Protein AF-A0A2Z6P6D3-F1 (afdb_monomer)

Sequence (107 aa):
MSRSQIVSGNLGLATEGSKGAGLVVKEEDYKIVKTRFSAFFDTNLHSVLQGAGINNLVVTGVQTPNCIRQTVYDAVALDYQHVTVLVDATAAATPDIHRVSNVFDAY

InterPro domains:
  IPR000868 Isochorismatase-like domain [PF00857] (23-100)
  IPR036380 Isochorismatase-like superfamily [G3DSA:3.40.50.850] (6-105)
  IPR036380 Isochorismatase-like superfamily [SSF52499] (23-100)

Nearest PDB structures (foldseek):
  8bkd-assembly3_E  TM=9.038E-01  e=1.378E-05  Escherichia coli K-12
  8bll-assembly7_L  TM=9.049E-01  e=2.333E-05  Escherichia coli K-12
  8bln-assembly3_F  TM=9.011E-01  e=3.463E-05  Escherichia coli
  2fq1-assembly1_B  TM=9.155E-01  e=9.923E-05  Escherichia coli
  5xo1-assembly3_F  TM=9.267E-01  e=2.046E-04  Vibrio anguillarum 775

Solvent-accessible surface area (backbone atoms only — not comparable to full-atom values): 6987 Å² total; per-residue (Å²): 137,82,95,76,81,86,84,79,71,103,59,102,60,89,51,90,92,52,78,70,90,74,71,89,79,60,88,86,56,88,81,84,83,65,95,53,54,24,68,47,61,94,48,65,48,61,60,54,35,53,76,70,71,54,46,68,46,79,48,71,46,71,34,32,73,45,27,47,44,43,29,52,54,51,39,54,75,67,67,39,79,41,73,45,72,44,71,90,55,38,43,41,100,41,74,66,58,39,64,73,37,54,76,81,70,70,122

Mean predicted aligned error: 7.44 Å

Secondary structure (DSSP, 8-state):
--TTSS--SS-SS--TTS-TTS----SSS-----SSSSSSTTSSHHHHHHHTT--EEEEEEE-IIIIIHHHHHHHHHTT-SEEEEEEEEEE-SSHHHHHHS-TT---

Foldseek 3Di:
DDDPPQDDDPDNDDDPPDCFPVDDDDPPHDDDDDPALAPPPPTCVLVVCVVVVHLAEEFAGDDLLTNRVVNLVVSVVVNRPYYHYDLVRHHHPDPVCSVVSPNVVRD

Radius of gyration: 14.23 Å; Cα contacts (8 Å, |Δi|>4): 111; chains: 1; bounding box: 36×30×37 Å

pLDDT: mean 82.84, std 19.33, range [27.92, 98.06]

Structure (mmCIF, N/CA/C/O backbone):
data_AF-A0A2Z6P6D3-F1
#
_entry.id   AF-A0A2Z6P6D3-F1
#
loop_
_atom_site.group_PDB
_atom_site.id
_atom_site.type_symbol
_atom_site.label_atom_id
_atom_site.label_alt_id
_atom_site.label_comp_id
_atom_site.label_asym_id
_atom_site.label_entity_id
_atom_site.label_seq_id
_atom_site.pdbx_PDB_ins_code
_atom_site.Cartn_x
_atom_site.Cartn_y
_atom_site.Cartn_z
_atom_site.occupancy
_atom_site.B_iso_or_equiv
_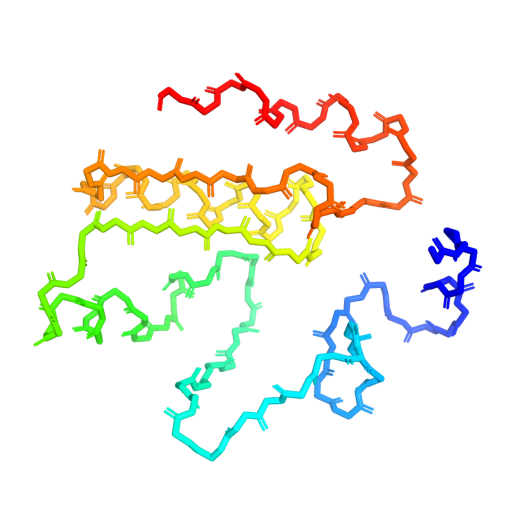atom_site.auth_seq_id
_atom_site.auth_comp_id
_atom_site.auth_asym_id
_atom_site.auth_atom_id
_atom_site.pdbx_PDB_model_num
ATOM 1 N N . MET A 1 1 ? 5.331 -17.437 -13.844 1.00 35.59 1 MET A N 1
ATOM 2 C CA . MET A 1 1 ? 5.279 -16.387 -14.891 1.00 35.59 1 MET A CA 1
ATOM 3 C C . MET A 1 1 ? 6.642 -15.697 -14.955 1.00 35.59 1 MET A C 1
ATOM 5 O O . MET A 1 1 ? 7.247 -15.507 -13.908 1.00 35.59 1 MET A O 1
ATOM 9 N N . SER A 1 2 ? 7.184 -15.454 -16.156 1.00 27.92 2 SER A N 1
ATOM 10 C CA . SER A 1 2 ? 8.593 -15.069 -16.387 1.00 27.92 2 SER A CA 1
ATOM 11 C C . SER A 1 2 ? 8.832 -13.557 -16.228 1.00 27.92 2 SER A C 1
ATOM 13 O O . SER A 1 2 ? 8.050 -12.730 -16.684 1.00 27.92 2 SER A O 1
ATOM 15 N N . ARG A 1 3 ? 9.943 -13.221 -15.565 1.00 34.56 3 ARG A N 1
ATOM 16 C CA . ARG A 1 3 ? 10.320 -11.943 -14.927 1.00 34.56 3 ARG A CA 1
ATOM 17 C C . ARG A 1 3 ? 10.676 -10.787 -15.888 1.00 34.56 3 ARG A C 1
ATOM 19 O O . ARG A 1 3 ? 11.332 -9.843 -15.466 1.00 34.56 3 ARG A O 1
ATOM 26 N N . SER A 1 4 ? 10.323 -10.865 -17.173 1.00 33.19 4 SER A N 1
ATOM 27 C CA . SER A 1 4 ? 11.017 -10.110 -18.239 1.00 33.19 4 SER A CA 1
ATOM 28 C C . SER A 1 4 ? 10.241 -8.968 -18.911 1.00 33.19 4 SER A C 1
ATOM 30 O O . SER A 1 4 ? 10.812 -8.299 -19.764 1.00 33.19 4 SER A O 1
ATOM 32 N N . GLN A 1 5 ? 8.984 -8.685 -18.550 1.00 35.28 5 GLN A N 1
ATOM 33 C CA . GLN A 1 5 ? 8.144 -7.773 -19.355 1.00 35.28 5 GLN A CA 1
ATOM 34 C C . GLN A 1 5 ? 7.781 -6.412 -18.732 1.00 35.28 5 GLN A C 1
ATOM 36 O O . GLN A 1 5 ? 6.966 -5.698 -19.304 1.00 35.28 5 GLN A O 1
ATOM 41 N N . ILE A 1 6 ? 8.380 -6.000 -17.607 1.00 46.78 6 ILE A N 1
ATOM 42 C CA . ILE A 1 6 ? 8.038 -4.703 -16.974 1.00 46.78 6 ILE A CA 1
ATOM 43 C C . ILE A 1 6 ? 8.901 -3.527 -17.495 1.00 46.78 6 ILE A C 1
ATOM 45 O O . ILE A 1 6 ? 8.584 -2.370 -17.244 1.00 46.78 6 ILE A O 1
ATOM 49 N N . VAL A 1 7 ? 9.948 -3.772 -18.294 1.00 38.66 7 VAL A N 1
ATOM 50 C CA . VAL A 1 7 ? 10.900 -2.725 -18.722 1.00 38.66 7 VAL A CA 1
ATOM 51 C C . VAL A 1 7 ? 10.793 -2.429 -20.224 1.00 38.66 7 VAL A C 1
ATOM 53 O O . VAL A 1 7 ? 11.675 -2.792 -20.995 1.00 38.66 7 VAL A O 1
ATOM 56 N N . SER A 1 8 ? 9.730 -1.756 -20.674 1.00 33.62 8 SER A N 1
ATOM 57 C CA . SER A 1 8 ? 9.780 -1.043 -21.964 1.00 33.62 8 SER A CA 1
ATOM 58 C C . SER A 1 8 ? 8.750 0.087 -22.049 1.00 33.62 8 SER A C 1
ATOM 60 O O . SER A 1 8 ? 7.553 -0.168 -22.173 1.00 33.62 8 SER A O 1
ATOM 62 N N . GLY A 1 9 ? 9.232 1.331 -22.037 1.00 31.83 9 GLY A N 1
ATOM 63 C CA . GLY A 1 9 ? 8.444 2.550 -22.245 1.00 31.83 9 GLY A CA 1
ATOM 64 C C . GLY A 1 9 ? 8.663 3.552 -21.113 1.00 31.83 9 GLY A C 1
ATOM 65 O O . GLY A 1 9 ? 8.615 3.179 -19.948 1.00 31.83 9 GLY A O 1
ATOM 66 N N . ASN A 1 10 ? 8.950 4.812 -21.439 1.00 42.41 10 ASN A N 1
ATOM 67 C CA . ASN A 1 10 ? 9.227 5.879 -20.473 1.00 42.41 10 ASN A CA 1
ATOM 68 C C . ASN A 1 10 ? 8.066 6.114 -19.482 1.00 42.41 10 ASN A C 1
ATOM 70 O O . ASN A 1 10 ? 7.207 6.948 -19.736 1.00 42.41 10 ASN A O 1
ATOM 74 N N . LEU A 1 11 ? 8.063 5.389 -18.360 1.00 44.03 11 LEU A N 1
ATOM 75 C CA . LEU A 1 11 ? 7.933 5.861 -16.974 1.00 44.03 11 LEU A CA 1
ATOM 76 C C . LEU A 1 11 ? 8.021 4.613 -16.079 1.00 44.03 11 LEU A C 1
ATOM 78 O O . LEU A 1 11 ? 7.139 3.764 -16.106 1.00 44.03 11 LEU A O 1
ATOM 82 N N . GLY A 1 12 ? 9.085 4.474 -15.285 1.00 53.38 12 GLY A N 1
ATOM 83 C CA . GLY A 1 12 ? 9.315 3.318 -14.398 1.00 53.38 12 GLY A CA 1
ATOM 84 C C . GLY A 1 12 ? 8.363 3.221 -13.193 1.00 53.38 12 GLY A C 1
ATOM 85 O O . GLY A 1 12 ? 8.762 2.736 -12.137 1.00 53.38 12 GLY A O 1
ATOM 86 N N . LEU A 1 13 ? 7.137 3.733 -13.314 1.00 60.12 13 LEU A N 1
ATOM 87 C CA . LEU A 1 13 ? 6.136 3.838 -12.259 1.00 60.12 13 LEU A CA 1
ATOM 88 C C . LEU A 1 13 ? 4.778 3.383 -12.795 1.00 60.12 13 LEU A C 1
ATOM 90 O O . LEU A 1 13 ? 4.426 3.666 -13.937 1.00 60.12 13 LEU A 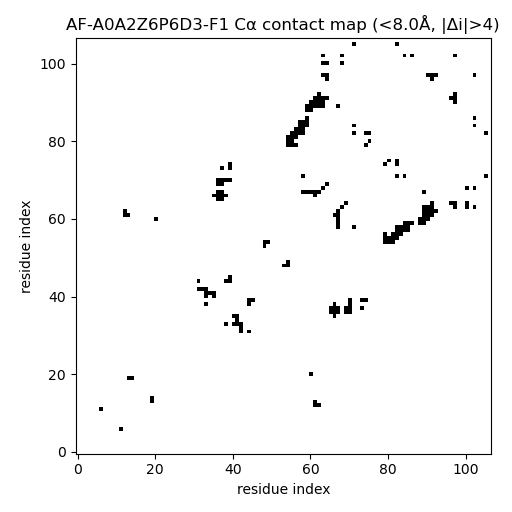O 1
ATOM 94 N N . ALA A 1 14 ? 3.995 2.711 -11.950 1.00 68.50 14 ALA A N 1
ATOM 95 C CA . ALA A 1 14 ? 2.602 2.426 -12.260 1.00 68.50 14 ALA A CA 1
ATOM 96 C C . ALA A 1 14 ? 1.815 3.745 -12.273 1.00 68.50 14 ALA A C 1
ATOM 98 O O . ALA A 1 14 ? 1.592 4.354 -11.225 1.00 68.50 14 ALA A O 1
ATOM 99 N N . THR A 1 15 ? 1.434 4.192 -13.465 1.00 70.06 15 THR A N 1
ATOM 100 C CA . THR A 1 15 ? 0.572 5.356 -13.688 1.00 70.06 15 THR A CA 1
ATOM 101 C C . THR A 1 15 ? -0.791 4.915 -14.200 1.00 70.06 15 THR A C 1
ATOM 103 O O . THR A 1 15 ? -0.958 3.789 -14.686 1.00 70.06 15 THR A O 1
ATOM 106 N N . GLU A 1 16 ? -1.767 5.813 -14.115 1.00 71.00 16 GLU A N 1
ATOM 107 C CA . GLU A 1 16 ? -3.073 5.618 -14.736 1.00 71.00 16 GLU A CA 1
ATOM 108 C C . GLU A 1 16 ? -2.923 5.271 -16.229 1.00 71.00 16 GLU A C 1
ATOM 110 O O . GLU A 1 16 ? -2.045 5.795 -16.918 1.00 71.00 16 GLU A O 1
ATOM 115 N N . GLY A 1 17 ? -3.724 4.316 -16.709 1.00 66.75 17 GLY A N 1
ATOM 116 C CA . GLY A 1 17 ? -3.671 3.819 -18.089 1.00 66.75 17 GLY A CA 1
ATOM 117 C C . GLY A 1 17 ? -2.521 2.852 -18.407 1.00 66.75 17 GLY A C 1
ATOM 118 O O . GLY A 1 17 ? -2.497 2.282 -19.497 1.00 66.75 17 GLY A O 1
ATOM 119 N N . SER A 1 18 ? -1.582 2.613 -17.483 1.00 73.38 18 SER A N 1
ATOM 120 C CA . SER A 1 18 ? -0.577 1.557 -17.660 1.00 73.38 18 SER A CA 1
ATOM 121 C C . SER A 1 18 ? -1.211 0.161 -17.565 1.00 73.38 18 SER A C 1
ATOM 123 O O . SER A 1 18 ? -2.251 -0.025 -16.936 1.00 73.38 18 SER A O 1
ATOM 125 N N . LYS A 1 19 ? -0.554 -0.861 -18.138 1.00 68.00 19 LYS A N 1
ATOM 126 C CA . LYS A 1 19 ? -0.991 -2.268 -18.002 1.00 68.00 19 LYS A CA 1
ATOM 127 C C . LYS A 1 19 ? -1.047 -2.752 -16.543 1.00 68.00 19 LYS A C 1
ATOM 129 O O . LYS A 1 19 ? -1.655 -3.788 -16.274 1.00 68.00 19 LYS A O 1
ATOM 134 N N . GLY A 1 20 ? -0.410 -2.031 -15.615 1.00 71.75 20 GLY A N 1
ATOM 135 C CA . GLY A 1 20 ? -0.310 -2.423 -14.214 1.00 71.75 20 GLY A CA 1
ATOM 136 C C . GLY A 1 20 ? 0.304 -3.816 -14.046 1.00 71.75 20 GLY A C 1
ATOM 137 O O . GLY A 1 20 ? 1.086 -4.278 -14.876 1.00 71.75 20 GLY A O 1
ATOM 138 N N . ALA A 1 21 ? -0.071 -4.498 -12.966 1.00 71.81 21 ALA A N 1
ATOM 139 C CA . ALA A 1 21 ? 0.386 -5.855 -12.660 1.00 71.81 21 ALA A CA 1
ATOM 140 C C . ALA A 1 21 ? -0.501 -6.963 -13.273 1.00 71.81 21 ALA A C 1
ATOM 142 O O . ALA A 1 21 ? -0.357 -8.126 -12.907 1.00 71.81 21 ALA A O 1
ATOM 143 N N . GLY A 1 22 ? -1.437 -6.624 -14.173 1.00 76.75 22 GLY A N 1
ATOM 144 C CA . GLY A 1 22 ? -2.393 -7.589 -14.734 1.00 76.75 22 GLY A CA 1
ATOM 145 C C . GLY A 1 22 ? -3.398 -8.147 -13.715 1.00 76.75 22 GLY A C 1
ATOM 146 O O . GLY A 1 22 ? -3.973 -9.207 -13.943 1.00 76.75 22 GLY A O 1
ATOM 147 N N . LEU A 1 23 ? -3.590 -7.453 -12.588 1.00 81.12 23 LEU A N 1
ATOM 148 C CA . LEU A 1 23 ? -4.578 -7.805 -11.572 1.00 81.12 23 LEU A CA 1
ATOM 149 C C . LEU A 1 23 ? -5.978 -7.393 -12.031 1.00 81.12 23 LEU A C 1
ATOM 151 O O . LEU A 1 23 ? -6.165 -6.308 -12.584 1.00 81.12 23 LEU A O 1
ATOM 155 N N . VAL A 1 24 ? -6.963 -8.248 -11.764 1.00 87.38 2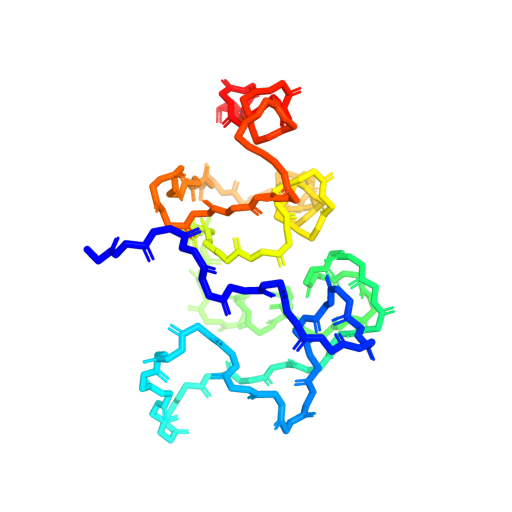4 VAL A N 1
ATOM 156 C CA . VAL A 1 24 ? -8.374 -7.899 -11.938 1.00 87.38 24 VAL A CA 1
ATOM 157 C C . VAL A 1 24 ? -8.797 -7.078 -10.728 1.00 87.38 24 VAL A C 1
ATOM 159 O O . VAL A 1 24 ? -8.876 -7.612 -9.626 1.00 87.38 24 VAL A O 1
ATOM 162 N N . VAL A 1 25 ? -9.044 -5.787 -10.9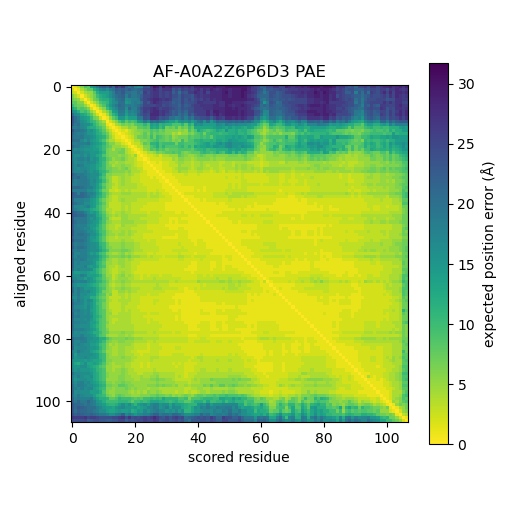47 1.00 87.38 25 VAL A N 1
ATOM 163 C CA . VAL A 1 25 ? -9.581 -4.879 -9.929 1.00 87.38 25 VAL A CA 1
ATOM 164 C C . VAL A 1 25 ? -11.100 -4.891 -10.042 1.00 87.38 25 VAL A C 1
ATOM 166 O O . VAL A 1 25 ? -11.640 -4.593 -11.111 1.00 87.38 25 VAL A O 1
ATOM 169 N N . LYS A 1 26 ? -11.781 -5.261 -8.964 1.00 90.88 26 LYS A N 1
ATOM 170 C CA . LYS A 1 26 ? -13.241 -5.313 -8.901 1.00 90.88 26 LYS A CA 1
ATOM 171 C C . LYS A 1 26 ? -13.840 -3.918 -8.723 1.00 90.88 26 LYS A C 1
ATOM 173 O O . LYS A 1 26 ? -13.135 -2.925 -8.529 1.00 90.88 26 LYS A O 1
ATOM 178 N N . GLU A 1 27 ? -15.158 -3.828 -8.845 1.00 91.31 27 GLU A N 1
ATOM 179 C CA . GLU A 1 27 ? -15.871 -2.560 -8.685 1.00 91.31 27 GLU A CA 1
ATOM 180 C C . GLU A 1 27 ? -15.878 -2.107 -7.222 1.00 91.31 27 GLU A C 1
ATOM 182 O O . GLU A 1 27 ? -15.685 -0.927 -6.944 1.00 91.31 27 GLU A O 1
ATOM 187 N N . GLU A 1 28 ? -15.995 -3.059 -6.296 1.00 93.31 28 GLU A N 1
ATOM 188 C CA . GLU A 1 28 ? -15.955 -2.834 -4.851 1.00 93.31 28 GLU A CA 1
ATOM 189 C C . GLU A 1 28 ? -14.556 -2.524 -4.290 1.00 93.31 28 GLU A C 1
ATOM 191 O O . GLU A 1 28 ? -14.434 -2.134 -3.128 1.00 93.31 28 GLU A O 1
ATOM 196 N N . ASP A 1 29 ? -13.497 -2.682 -5.091 1.00 92.81 29 ASP A N 1
ATOM 197 C CA . ASP A 1 29 ? -12.134 -2.417 -4.637 1.00 92.81 29 ASP A CA 1
ATOM 198 C C . ASP A 1 29 ? -11.921 -0.913 -4.434 1.00 92.81 29 ASP A C 1
ATOM 200 O O . ASP A 1 29 ? -12.084 -0.101 -5.353 1.00 92.81 29 ASP A O 1
ATOM 204 N N . TYR A 1 30 ? -11.483 -0.542 -3.231 1.00 92.88 30 TYR A N 1
ATOM 205 C CA . TYR A 1 30 ? -11.137 0.838 -2.917 1.00 92.88 30 TYR A CA 1
ATOM 206 C C . TYR A 1 30 ? -9.892 1.280 -3.700 1.00 92.88 30 TYR A C 1
ATOM 208 O O . TYR A 1 30 ? -8.841 0.638 -3.650 1.00 92.88 30 TYR A O 1
ATOM 216 N N . LYS A 1 31 ? -10.002 2.402 -4.418 1.00 91.94 31 LYS A N 1
ATOM 217 C CA . LYS A 1 31 ? -8.947 2.941 -5.288 1.00 91.94 31 LYS A CA 1
ATOM 218 C C . LYS A 1 31 ? -8.490 4.291 -4.768 1.00 91.94 31 LYS A C 1
ATOM 220 O O . LYS A 1 31 ? -9.308 5.151 -4.455 1.00 91.94 31 LYS A O 1
ATOM 225 N N . ILE A 1 32 ? -7.178 4.493 -4.752 1.00 92.62 32 ILE A N 1
ATOM 226 C CA . ILE A 1 32 ? -6.568 5.779 -4.423 1.00 92.62 32 ILE A CA 1
ATOM 227 C C . ILE A 1 32 ? -5.576 6.181 -5.500 1.00 92.62 32 ILE A C 1
ATOM 229 O O . ILE A 1 32 ? -4.839 5.353 -6.038 1.00 92.62 32 ILE A O 1
ATOM 233 N N . VAL A 1 33 ? -5.531 7.478 -5.777 1.00 92.12 33 VAL A N 1
ATOM 234 C CA . VAL A 1 33 ? -4.458 8.090 -6.554 1.00 92.12 33 VAL A CA 1
ATOM 235 C C . VAL A 1 33 ? -3.469 8.685 -5.565 1.00 92.12 33 VAL A C 1
ATOM 237 O O . VAL A 1 33 ? -3.856 9.422 -4.663 1.00 92.12 33 VAL A O 1
ATOM 240 N N . LYS A 1 34 ? -2.185 8.371 -5.738 1.00 91.19 34 LYS A N 1
ATOM 241 C CA . LYS A 1 34 ? -1.099 8.927 -4.929 1.00 91.19 34 LYS A CA 1
ATOM 242 C C . LYS A 1 34 ? -0.078 9.615 -5.822 1.00 91.19 34 LYS A C 1
ATOM 244 O O . LYS A 1 34 ? 0.268 9.109 -6.887 1.00 91.19 34 LYS A O 1
ATOM 249 N N . THR A 1 35 ? 0.449 10.743 -5.361 1.00 91.31 35 THR A N 1
ATOM 250 C CA . THR A 1 35 ? 1.480 11.518 -6.077 1.00 91.31 35 THR A CA 1
ATOM 251 C C . THR A 1 35 ? 2.867 11.383 -5.438 1.00 91.31 35 THR A 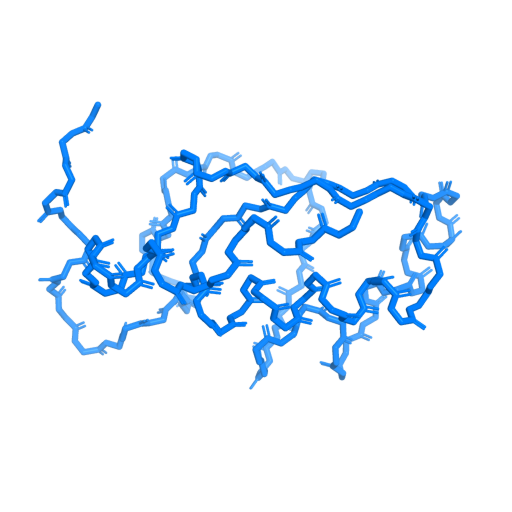C 1
ATOM 253 O O . THR A 1 35 ? 3.826 12.024 -5.873 1.00 91.31 35 THR A O 1
ATOM 256 N N . ARG A 1 36 ? 2.987 10.565 -4.384 1.00 92.94 36 ARG A N 1
ATOM 257 C CA . ARG A 1 36 ? 4.220 10.292 -3.630 1.00 92.94 36 ARG A CA 1
ATOM 258 C C . ARG A 1 36 ? 4.436 8.785 -3.466 1.00 92.94 36 ARG A C 1
ATOM 260 O O . ARG A 1 36 ? 3.642 7.965 -3.935 1.00 92.94 36 ARG A O 1
ATOM 267 N N . PHE A 1 37 ? 5.566 8.399 -2.869 1.00 95.19 37 PHE A N 1
ATOM 268 C CA . PHE A 1 37 ? 5.902 6.985 -2.695 1.00 95.19 37 PHE A CA 1
ATOM 269 C C . PHE A 1 37 ? 4.951 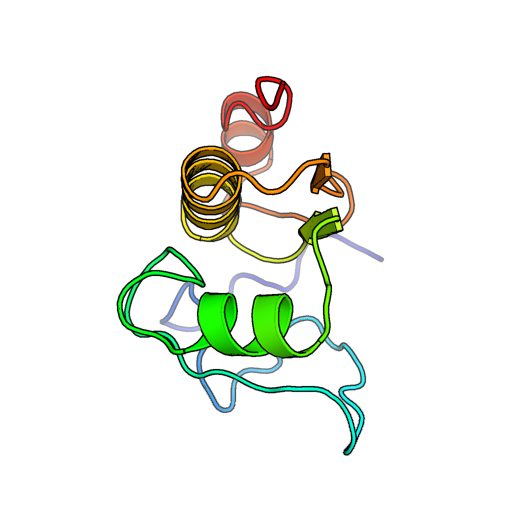6.284 -1.732 1.00 95.19 37 PHE A C 1
ATOM 271 O O . PHE A 1 37 ? 4.366 5.275 -2.126 1.00 95.19 37 PHE A O 1
ATOM 278 N N . SER A 1 38 ? 4.755 6.846 -0.540 1.00 96.88 38 SER A N 1
ATOM 279 C CA . SER A 1 38 ? 3.793 6.333 0.432 1.00 96.88 38 SER A CA 1
ATOM 280 C C . SER A 1 38 ? 2.378 6.315 -0.133 1.00 96.88 38 SER A C 1
ATOM 282 O O . SER A 1 38 ? 1.949 7.279 -0.770 1.00 96.88 38 SER A O 1
ATOM 284 N N . ALA A 1 39 ? 1.650 5.233 0.131 1.00 97.25 39 ALA A N 1
ATOM 285 C CA . ALA A 1 39 ? 0.214 5.171 -0.092 1.00 97.25 39 ALA A CA 1
ATOM 286 C C . ALA A 1 39 ? -0.588 5.967 0.951 1.00 97.25 39 ALA A C 1
ATOM 288 O O . ALA A 1 39 ? -1.765 6.202 0.720 1.00 97.25 39 ALA A O 1
ATOM 289 N N . PHE A 1 40 ? 0.028 6.378 2.066 1.00 98.06 40 PHE A N 1
ATOM 290 C CA . PHE A 1 40 ? -0.613 7.166 3.121 1.00 98.06 40 PHE A CA 1
ATOM 291 C C . PHE A 1 40 ? -0.410 8.664 2.935 1.00 98.06 40 PHE A C 1
ATOM 293 O O . PHE A 1 40 ? -1.363 9.430 3.070 1.00 98.06 40 PHE A O 1
ATOM 300 N N . PHE A 1 41 ? 0.817 9.077 2.614 1.00 96.88 41 PHE A N 1
ATOM 301 C CA . PHE A 1 41 ? 1.183 10.488 2.550 1.00 96.88 41 PHE A CA 1
ATOM 302 C C . PHE A 1 41 ? 0.316 11.260 1.548 1.00 96.88 41 PHE A C 1
ATOM 304 O O . PHE A 1 41 ? 0.320 10.945 0.358 1.00 96.88 41 PHE A O 1
ATOM 311 N N . ASP A 1 42 ? -0.360 12.302 2.038 1.00 96.38 42 ASP A N 1
ATOM 312 C CA . ASP A 1 42 ? -1.244 13.173 1.249 1.00 96.38 42 ASP A CA 1
ATOM 313 C C . ASP A 1 42 ? -2.380 12.406 0.539 1.00 96.38 42 ASP A C 1
ATOM 315 O O . ASP A 1 42 ? -2.747 12.678 -0.603 1.00 96.38 42 ASP A O 1
ATOM 319 N N . THR A 1 43 ? -2.927 11.396 1.222 1.00 97.38 43 THR A N 1
ATOM 320 C CA . THR A 1 43 ? -4.119 10.647 0.800 1.00 97.38 43 THR A CA 1
ATOM 321 C C . THR A 1 43 ? -5.063 10.436 1.987 1.00 97.38 43 THR A C 1
ATOM 323 O O . THR A 1 43 ? -4.709 10.683 3.138 1.00 97.38 43 THR A O 1
ATOM 326 N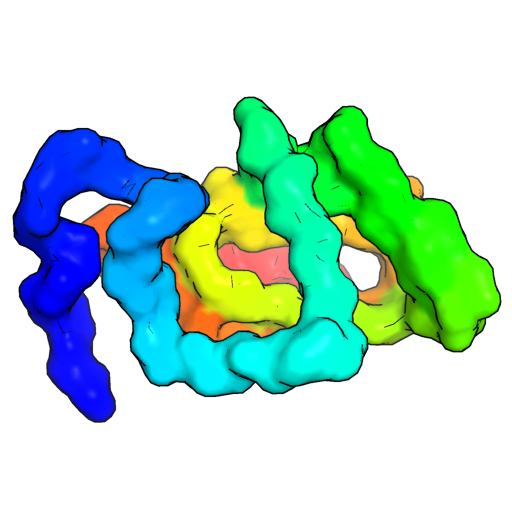 N . ASN A 1 44 ? -6.259 9.909 1.728 1.00 96.88 44 ASN A N 1
ATOM 327 C CA . ASN A 1 44 ? -7.217 9.533 2.769 1.00 96.88 44 ASN A CA 1
ATOM 328 C C . ASN A 1 44 ? -7.129 8.052 3.196 1.00 96.88 44 ASN A C 1
ATOM 330 O O . ASN A 1 44 ? -8.023 7.578 3.899 1.00 96.88 44 ASN A O 1
ATOM 334 N N . LEU A 1 45 ? -6.088 7.308 2.788 1.00 98.00 45 LEU A N 1
ATOM 335 C CA . LEU A 1 45 ? -6.013 5.857 3.003 1.00 98.00 45 LEU A CA 1
ATOM 336 C C . LEU A 1 45 ? -6.110 5.472 4.486 1.00 98.00 45 LEU A C 1
ATOM 338 O O . LEU A 1 45 ? -6.868 4.570 4.834 1.00 98.00 45 LEU A O 1
ATOM 342 N N . HIS A 1 46 ? -5.387 6.174 5.364 1.00 97.81 46 HIS A N 1
ATOM 343 C CA . HIS A 1 46 ? -5.407 5.884 6.800 1.00 97.81 46 HIS A CA 1
ATOM 344 C C . HIS A 1 46 ? -6.816 6.029 7.388 1.00 97.81 46 HIS A C 1
ATOM 346 O O . HIS A 1 46 ? -7.318 5.111 8.033 1.00 97.81 46 HIS A O 1
ATOM 352 N N . SER A 1 47 ? -7.488 7.148 7.104 1.00 97.62 47 SER A N 1
ATOM 353 C CA . SER A 1 47 ? -8.841 7.415 7.598 1.00 97.62 47 SER A CA 1
ATOM 354 C C . SER A 1 47 ? -9.852 6.376 7.116 1.00 97.62 47 SER A C 1
ATOM 356 O O . SER A 1 47 ? -10.712 5.960 7.886 1.00 97.62 47 SER A O 1
ATOM 358 N N . VAL A 1 48 ? -9.736 5.928 5.863 1.00 97.50 48 VAL A N 1
ATOM 359 C CA . VAL A 1 48 ? -10.611 4.890 5.297 1.00 97.50 48 VAL A CA 1
ATOM 360 C C . VAL A 1 48 ? -10.405 3.549 5.996 1.00 97.50 48 VAL A C 1
ATOM 362 O O . VAL A 1 48 ? -11.377 2.914 6.398 1.00 97.50 48 VAL A O 1
ATOM 365 N N . LEU A 1 49 ? -9.151 3.136 6.189 1.00 98.00 49 LEU A N 1
ATOM 366 C CA . LEU A 1 49 ? -8.826 1.880 6.867 1.00 98.00 49 LEU A CA 1
ATOM 367 C C . LEU A 1 49 ? -9.275 1.895 8.336 1.00 98.00 49 LEU A C 1
ATOM 369 O O . LEU A 1 49 ? -9.884 0.930 8.792 1.00 98.00 49 LEU A O 1
ATOM 373 N N . GLN A 1 50 ? -9.052 3.001 9.052 1.00 97.62 50 GLN A N 1
ATOM 374 C CA . GLN A 1 50 ? -9.500 3.162 10.440 1.00 97.62 50 GLN A CA 1
ATOM 375 C C . GLN A 1 50 ? -11.028 3.191 10.557 1.00 97.62 50 GLN A C 1
ATOM 377 O O . GLN A 1 50 ? -11.589 2.533 11.430 1.00 97.62 50 GLN A O 1
ATOM 382 N N . GLY A 1 51 ? -11.720 3.870 9.636 1.00 97.75 51 GLY A N 1
ATOM 383 C CA . GLY A 1 51 ? -13.185 3.858 9.572 1.00 97.75 51 GLY A CA 1
ATOM 384 C C . GLY A 1 51 ? -13.776 2.461 9.349 1.00 97.75 51 GLY A C 1
ATOM 385 O O . GLY A 1 51 ? -14.892 2.192 9.786 1.00 97.75 51 GLY A O 1
ATOM 386 N N . ALA A 1 52 ? -13.015 1.560 8.723 1.00 97.38 52 ALA A N 1
ATOM 387 C CA . ALA A 1 52 ? -13.370 0.155 8.533 1.00 97.38 52 ALA A CA 1
ATOM 388 C C . ALA A 1 52 ? -12.865 -0.778 9.657 1.00 97.38 52 ALA A C 1
ATOM 390 O O . ALA A 1 52 ? -13.088 -1.986 9.587 1.00 97.38 52 ALA A O 1
ATOM 391 N N . GLY A 1 53 ? -12.175 -0.254 10.679 1.00 97.56 53 GLY A N 1
ATOM 392 C CA . GLY A 1 53 ? -11.593 -1.050 11.766 1.00 97.56 53 GLY A CA 1
ATOM 393 C C . GLY A 1 53 ? -10.408 -1.931 11.344 1.00 97.56 53 GLY A C 1
ATOM 394 O O . GLY A 1 53 ? -10.133 -2.944 11.988 1.00 97.56 53 GLY A O 1
ATOM 395 N N . ILE A 1 54 ? -9.720 -1.585 10.252 1.00 98.06 54 ILE A N 1
ATOM 396 C CA . ILE A 1 54 ? -8.608 -2.366 9.699 1.00 98.06 54 ILE A CA 1
ATOM 397 C C . ILE A 1 54 ? -7.288 -1.921 10.332 1.00 98.06 54 ILE A C 1
ATOM 399 O O . ILE A 1 54 ? -6.837 -0.800 10.110 1.00 98.06 54 ILE A O 1
ATOM 403 N N . ASN A 1 55 ? -6.626 -2.849 11.030 1.00 96.38 55 ASN A N 1
ATOM 404 C CA . ASN A 1 55 ? -5.324 -2.629 11.679 1.00 96.38 55 ASN A CA 1
ATOM 405 C C . ASN A 1 55 ? -4.213 -3.572 11.185 1.00 96.38 55 ASN A C 1
ATOM 407 O O . ASN A 1 55 ? -3.063 -3.429 11.593 1.00 96.38 55 ASN A O 1
ATOM 411 N N . ASN A 1 56 ? -4.545 -4.510 10.294 1.00 97.06 56 ASN A N 1
ATOM 412 C CA . ASN A 1 56 ? -3.610 -5.483 9.733 1.00 97.06 56 ASN A CA 1
ATOM 413 C C . ASN A 1 56 ? -3.500 -5.268 8.227 1.00 97.06 56 ASN A C 1
ATOM 415 O O . ASN A 1 56 ? -4.520 -5.238 7.536 1.00 97.06 56 ASN A O 1
ATOM 419 N N . LEU A 1 57 ? -2.278 -5.142 7.721 1.00 97.31 57 LEU A N 1
ATOM 420 C CA . LEU A 1 57 ? -1.998 -4.824 6.327 1.00 97.31 57 LEU A CA 1
ATOM 421 C C . LEU A 1 57 ? -1.133 -5.900 5.680 1.00 97.31 57 LEU A C 1
ATOM 423 O O . LEU A 1 57 ? -0.136 -6.347 6.243 1.00 97.31 57 LEU A O 1
ATOM 427 N N . VAL A 1 58 ? -1.487 -6.249 4.447 1.00 96.69 58 VAL A N 1
ATOM 428 C CA . VAL A 1 58 ? -0.639 -7.024 3.541 1.00 96.69 58 VAL A CA 1
ATOM 429 C C . VAL A 1 58 ? -0.253 -6.115 2.378 1.00 96.69 58 VAL A C 1
ATOM 431 O O . VAL A 1 58 ? -1.121 -5.580 1.692 1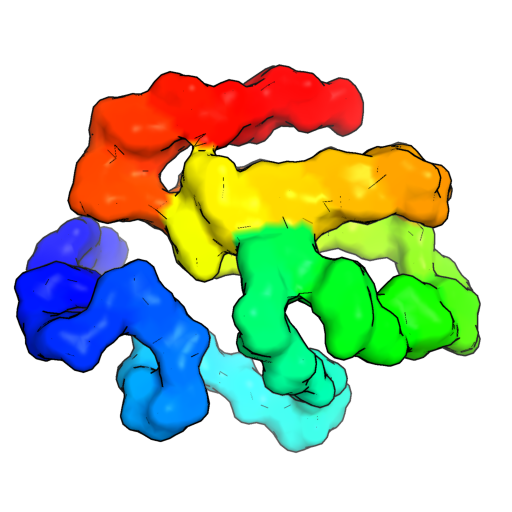.00 96.69 58 VAL A O 1
ATOM 434 N N . VAL A 1 59 ? 1.047 -5.914 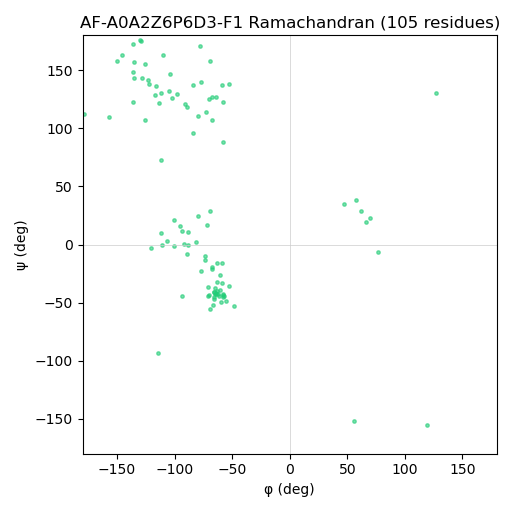2.168 1.00 95.50 59 VAL A N 1
ATOM 435 C CA . VAL A 1 59 ? 1.597 -4.963 1.197 1.00 95.50 59 VAL A CA 1
ATOM 436 C C . VAL A 1 59 ? 2.283 -5.711 0.052 1.00 95.50 59 VAL A C 1
ATOM 438 O O . VAL A 1 59 ? 3.117 -6.594 0.258 1.00 95.50 59 VAL A O 1
ATOM 441 N N . THR A 1 60 ? 1.933 -5.335 -1.176 1.00 94.06 60 THR A N 1
ATOM 442 C CA . THR A 1 60 ? 2.419 -5.913 -2.438 1.00 94.06 60 THR A CA 1
ATOM 443 C C . THR A 1 60 ? 2.524 -4.817 -3.506 1.00 94.06 60 THR A C 1
ATOM 445 O O . THR A 1 60 ? 1.957 -3.734 -3.348 1.00 94.06 60 THR A O 1
ATOM 448 N N . GLY A 1 61 ? 3.260 -5.072 -4.591 1.00 90.56 61 GLY A N 1
ATOM 449 C CA . GLY A 1 61 ? 3.364 -4.174 -5.740 1.00 90.56 61 GLY A CA 1
ATOM 450 C C . GLY A 1 61 ? 4.783 -3.678 -6.002 1.00 90.56 61 GLY A C 1
ATOM 451 O O . GLY A 1 61 ? 5.771 -4.323 -5.646 1.00 90.56 61 GLY A O 1
ATOM 452 N N . VAL A 1 62 ? 4.894 -2.522 -6.663 1.00 89.44 62 VAL A N 1
ATOM 453 C CA . VAL A 1 62 ? 6.183 -1.971 -7.100 1.00 89.44 62 VAL A CA 1
ATOM 454 C C . VAL A 1 62 ? 6.320 -0.459 -6.846 1.00 89.44 62 VAL A C 1
ATOM 456 O O . VAL A 1 62 ? 5.343 0.282 -6.889 1.00 89.44 62 VAL A O 1
ATOM 459 N N . GLN A 1 63 ? 7.519 0.070 -6.585 1.00 89.75 63 GLN A N 1
ATOM 460 C CA . GLN A 1 63 ? 8.774 -0.670 -6.414 1.00 89.75 63 GLN A CA 1
ATOM 461 C C . GLN A 1 63 ? 9.212 -0.789 -4.954 1.00 89.75 63 GLN A C 1
ATOM 463 O O . GLN A 1 63 ? 9.014 0.137 -4.162 1.00 89.75 63 GLN A O 1
ATOM 468 N N . THR A 1 64 ? 9.845 -1.916 -4.633 1.00 90.31 64 THR A N 1
ATOM 469 C CA . THR A 1 64 ? 10.302 -2.301 -3.290 1.00 90.31 64 THR A CA 1
ATOM 470 C C . THR A 1 64 ? 11.073 -1.210 -2.542 1.00 90.31 64 THR A C 1
ATOM 472 O O . THR A 1 64 ? 10.640 -0.865 -1.445 1.00 90.31 64 THR A O 1
ATOM 475 N N . PRO A 1 65 ? 12.141 -0.593 -3.101 1.00 90.38 65 PRO A N 1
ATOM 476 C CA . PRO A 1 65 ? 12.919 0.411 -2.366 1.00 90.38 65 PRO A CA 1
ATOM 477 C C . PRO A 1 65 ? 12.155 1.709 -2.087 1.00 90.38 65 PRO A C 1
ATOM 479 O O . PRO A 1 65 ? 12.558 2.459 -1.205 1.00 90.38 65 PRO A O 1
ATOM 482 N N . ASN A 1 66 ? 11.075 1.974 -2.832 1.00 93.06 66 ASN A N 1
ATOM 483 C CA . ASN A 1 66 ? 10.381 3.256 -2.807 1.00 93.06 66 ASN A CA 1
ATOM 484 C C . ASN A 1 66 ? 8.967 3.085 -2.242 1.00 93.06 66 ASN A C 1
ATOM 486 O O . ASN A 1 66 ? 8.774 3.130 -1.033 1.00 93.06 66 ASN A O 1
ATOM 490 N N . CYS A 1 67 ? 7.971 2.884 -3.113 1.00 94.19 67 CYS A N 1
ATOM 491 C CA . CYS A 1 67 ? 6.559 2.894 -2.737 1.00 94.19 67 CYS A CA 1
ATOM 492 C C . CYS A 1 67 ? 6.230 1.861 -1.658 1.00 94.19 67 CYS A C 1
ATOM 494 O O . CYS A 1 67 ? 5.507 2.179 -0.720 1.00 94.19 67 CYS A O 1
ATOM 496 N N . ILE A 1 68 ? 6.771 0.645 -1.781 1.00 94.50 68 ILE A N 1
ATOM 497 C CA . ILE A 1 68 ? 6.497 -0.436 -0.828 1.00 94.50 68 ILE A CA 1
ATOM 498 C C . ILE A 1 68 ? 7.138 -0.117 0.519 1.00 94.50 68 ILE A C 1
ATOM 500 O O . ILE A 1 68 ? 6.421 -0.019 1.510 1.00 94.50 68 ILE A O 1
ATOM 504 N N . ARG A 1 69 ? 8.455 0.130 0.551 1.00 94.25 69 ARG A N 1
ATOM 505 C CA . ARG A 1 69 ? 9.172 0.456 1.791 1.00 94.25 69 ARG A CA 1
ATOM 506 C C . ARG A 1 69 ? 8.568 1.660 2.512 1.00 94.25 69 ARG A C 1
ATOM 508 O O . ARG A 1 69 ? 8.306 1.567 3.704 1.00 94.25 69 ARG A O 1
ATOM 515 N N . GLN A 1 70 ? 8.315 2.762 1.803 1.00 95.69 70 GLN A N 1
ATOM 516 C CA . GLN A 1 70 ? 7.762 3.960 2.436 1.00 95.69 70 GLN A CA 1
ATOM 517 C C . GLN A 1 70 ? 6.361 3.699 3.003 1.00 95.69 70 GLN A C 1
ATOM 519 O O . GLN A 1 70 ? 6.066 4.129 4.109 1.00 95.69 70 GLN A O 1
ATOM 524 N N . THR A 1 71 ? 5.509 2.969 2.276 1.00 97.00 71 THR A N 1
ATOM 525 C CA . THR A 1 71 ? 4.164 2.627 2.765 1.00 97.00 71 THR A CA 1
ATOM 526 C C . THR A 1 71 ? 4.227 1.751 4.015 1.00 97.00 71 THR A C 1
ATOM 528 O O . THR A 1 71 ? 3.451 1.963 4.939 1.00 97.00 71 THR A O 1
ATOM 531 N N . VAL A 1 72 ? 5.156 0.793 4.069 1.00 96.25 72 VAL A N 1
ATOM 532 C CA . VAL A 1 72 ? 5.355 -0.074 5.241 1.00 96.25 72 VAL A CA 1
ATOM 533 C C . VAL A 1 72 ? 5.840 0.731 6.444 1.00 96.25 72 VAL A C 1
ATOM 535 O O . VAL A 1 72 ? 5.303 0.567 7.533 1.00 96.25 72 VAL A O 1
ATOM 538 N N . TYR A 1 73 ? 6.814 1.623 6.260 1.00 95.50 73 TYR A N 1
ATOM 539 C CA . TYR A 1 73 ? 7.319 2.457 7.355 1.00 95.50 73 TYR A CA 1
ATOM 540 C C . TYR A 1 73 ? 6.252 3.415 7.881 1.00 95.50 73 TYR A C 1
ATOM 542 O O . TYR A 1 73 ? 6.094 3.527 9.093 1.00 95.50 73 TYR A O 1
ATOM 550 N N . ASP A 1 74 ? 5.479 4.040 6.993 1.00 97.19 74 ASP A N 1
ATOM 551 C CA . ASP A 1 74 ? 4.363 4.889 7.403 1.00 97.19 74 ASP A CA 1
ATOM 552 C C . ASP A 1 74 ? 3.273 4.070 8.115 1.00 97.19 74 ASP A C 1
ATOM 554 O O . ASP A 1 74 ? 2.722 4.541 9.101 1.00 97.19 74 ASP A O 1
ATOM 558 N N . ALA A 1 75 ? 2.987 2.834 7.688 1.00 97.50 75 ALA A N 1
ATOM 559 C CA . ALA A 1 75 ? 2.048 1.962 8.397 1.00 97.50 75 ALA A CA 1
ATOM 560 C C . ALA A 1 75 ? 2.518 1.642 9.825 1.00 97.50 75 ALA A C 1
ATOM 562 O O . ALA A 1 75 ? 1.734 1.728 10.765 1.00 97.50 75 ALA A O 1
ATOM 563 N N . VAL A 1 76 ? 3.798 1.314 10.007 1.00 95.31 76 VAL A N 1
ATOM 564 C CA . VAL A 1 76 ? 4.359 1.091 11.349 1.00 95.31 76 VAL A CA 1
ATOM 565 C C . VAL A 1 76 ? 4.282 2.373 12.185 1.00 95.31 76 VAL A C 1
ATOM 567 O O . VAL A 1 76 ? 3.878 2.324 13.340 1.00 95.31 76 VAL A O 1
ATOM 570 N N . ALA A 1 77 ? 4.603 3.530 11.598 1.00 96.62 77 ALA A N 1
ATOM 571 C CA . ALA A 1 77 ? 4.526 4.824 12.280 1.00 96.62 77 ALA A CA 1
ATOM 572 C C . ALA A 1 77 ? 3.088 5.270 12.618 1.00 96.62 77 ALA A C 1
ATOM 574 O O . ALA A 1 77 ? 2.904 6.117 13.486 1.00 96.62 77 ALA A O 1
ATOM 575 N N . LEU A 1 78 ? 2.085 4.722 11.927 1.00 97.69 78 LEU A N 1
ATOM 576 C CA . LEU A 1 78 ? 0.655 4.946 12.159 1.00 97.69 78 LEU A CA 1
ATOM 577 C C . LEU A 1 78 ? 0.021 3.868 13.062 1.00 97.69 78 LEU A C 1
ATOM 579 O O . LEU A 1 78 ? -1.203 3.747 13.087 1.00 97.69 78 LEU A O 1
ATOM 583 N N . ASP A 1 79 ? 0.837 3.081 13.771 1.00 96.75 79 ASP A N 1
ATOM 584 C CA . ASP A 1 79 ? 0.420 2.068 14.751 1.00 96.75 79 ASP A CA 1
ATOM 585 C C . ASP A 1 79 ? -0.438 0.913 14.187 1.00 96.75 79 ASP A C 1
ATOM 587 O O . ASP A 1 79 ? -1.229 0.290 14.907 1.00 96.75 79 ASP A O 1
ATOM 591 N N . TYR A 1 80 ? -0.271 0.560 12.904 1.00 97.31 80 TYR A N 1
ATOM 592 C CA . TYR A 1 80 ? -0.843 -0.688 12.386 1.00 97.31 80 TYR A CA 1
ATOM 593 C C . TYR A 1 80 ? -0.194 -1.891 13.090 1.00 97.31 80 TYR A C 1
ATOM 595 O O . TYR A 1 80 ? 1.026 -2.036 13.107 1.00 97.31 80 TYR A O 1
ATOM 603 N N . GLN A 1 81 ? -1.022 -2.773 13.654 1.00 94.62 81 GLN A N 1
ATOM 604 C CA . GLN A 1 81 ? -0.600 -3.872 14.535 1.00 94.62 81 GLN A CA 1
ATOM 605 C C . GLN A 1 81 ? 0.249 -4.921 13.807 1.00 94.62 81 GLN A C 1
ATOM 607 O O . GLN A 1 81 ? 1.221 -5.437 14.355 1.00 94.62 81 GLN A O 1
ATOM 612 N N . HIS A 1 82 ? -0.133 -5.252 12.571 1.00 94.50 82 HIS A N 1
ATOM 613 C CA . HIS A 1 82 ? 0.557 -6.246 11.755 1.00 94.50 82 HIS A CA 1
ATOM 614 C C . HIS A 1 82 ? 0.715 -5.738 10.326 1.00 94.50 82 HIS A C 1
ATOM 616 O O . HIS A 1 82 ? -0.276 -5.462 9.650 1.00 94.50 82 HIS A O 1
ATOM 622 N N . VAL A 1 83 ? 1.955 -5.662 9.839 1.00 95.56 83 VAL A N 1
ATOM 623 C CA . VAL A 1 83 ? 2.264 -5.241 8.468 1.00 95.56 83 VAL A CA 1
ATOM 624 C C . VAL A 1 83 ? 3.119 -6.313 7.805 1.00 95.56 83 VAL A C 1
ATOM 626 O O . VAL A 1 83 ? 4.290 -6.481 8.115 1.00 95.56 83 VAL A O 1
ATOM 629 N N . THR A 1 84 ? 2.527 -7.069 6.884 1.00 94.56 84 THR A N 1
ATOM 630 C CA . THR A 1 84 ? 3.208 -8.147 6.155 1.00 94.56 84 THR A CA 1
ATOM 631 C C . THR A 1 84 ? 3.527 -7.707 4.735 1.00 94.56 84 THR A C 1
ATOM 633 O O . THR A 1 84 ? 2.649 -7.232 4.019 1.00 94.56 84 THR A O 1
ATOM 636 N N . VAL A 1 85 ? 4.763 -7.918 4.286 1.00 93.81 85 VAL A N 1
ATOM 637 C CA . VAL A 1 85 ? 5.159 -7.695 2.889 1.00 93.81 85 VAL A CA 1
ATOM 638 C C . VAL A 1 85 ? 5.247 -9.029 2.159 1.00 93.81 85 VAL A C 1
ATOM 640 O O . VAL A 1 85 ? 5.979 -9.925 2.576 1.00 93.81 85 VAL A O 1
ATOM 643 N N . LEU A 1 86 ? 4.547 -9.157 1.032 1.00 92.62 86 LEU A N 1
ATOM 644 C CA . LEU A 1 86 ? 4.673 -10.328 0.162 1.00 92.62 86 LEU A CA 1
ATOM 645 C C . LEU A 1 86 ? 5.873 -10.149 -0.775 1.00 92.62 86 LEU A C 1
ATOM 647 O O . LEU A 1 86 ? 5.795 -9.486 -1.812 1.00 92.62 86 LEU A O 1
ATOM 651 N N . VAL A 1 87 ? 7.020 -10.706 -0.384 1.00 88.69 87 VAL A N 1
ATOM 652 C CA . VAL A 1 87 ? 8.307 -10.519 -1.083 1.00 88.69 87 VAL A CA 1
ATOM 653 C C . VAL A 1 87 ? 8.289 -11.069 -2.517 1.00 88.69 87 VAL A C 1
ATOM 655 O O . VAL A 1 87 ? 8.943 -10.518 -3.403 1.00 88.69 87 VAL A O 1
ATOM 658 N N . ASP A 1 88 ? 7.538 -12.140 -2.759 1.00 89.56 88 ASP A N 1
ATOM 659 C CA . ASP A 1 88 ? 7.336 -12.763 -4.072 1.00 89.56 88 ASP A CA 1
ATOM 660 C C . ASP A 1 88 ? 6.354 -11.986 -4.965 1.00 89.56 88 ASP A C 1
ATOM 662 O O . ASP A 1 88 ? 6.438 -12.063 -6.191 1.00 89.56 88 ASP A O 1
ATOM 666 N N . ALA A 1 89 ? 5.482 -11.182 -4.355 1.00 89.62 89 ALA A N 1
ATOM 667 C CA . ALA A 1 89 ? 4.564 -10.265 -5.019 1.00 89.62 89 ALA A CA 1
ATOM 668 C C . ALA A 1 89 ? 5.062 -8.805 -4.997 1.00 89.62 89 ALA A C 1
ATOM 670 O O . ALA A 1 89 ? 4.281 -7.864 -5.154 1.00 89.62 89 ALA A O 1
ATOM 671 N N . THR A 1 90 ? 6.362 -8.583 -4.800 1.00 90.62 90 THR A N 1
ATOM 672 C CA . THR A 1 90 ? 6.995 -7.262 -4.904 1.00 90.62 90 THR A CA 1
ATOM 673 C C . THR A 1 90 ? 8.171 -7.307 -5.873 1.00 90.62 90 THR A C 1
ATOM 675 O O . THR A 1 90 ? 8.753 -8.361 -6.132 1.00 90.62 90 THR A O 1
ATOM 678 N N . ALA A 1 91 ? 8.519 -6.163 -6.462 1.00 88.88 91 ALA A N 1
ATOM 679 C CA . ALA A 1 91 ? 9.646 -6.085 -7.387 1.00 88.88 91 ALA A CA 1
ATOM 680 C C . ALA A 1 91 ? 10.332 -4.715 -7.376 1.00 88.88 91 ALA A C 1
ATOM 682 O O . ALA A 1 91 ? 9.741 -3.691 -7.035 1.00 88.88 91 ALA A O 1
ATOM 683 N N . ALA A 1 92 ? 11.590 -4.707 -7.809 1.00 88.50 92 ALA A N 1
ATOM 684 C CA . ALA A 1 92 ? 12.393 -3.515 -8.044 1.00 88.50 92 ALA A CA 1
ATOM 685 C C . ALA A 1 92 ? 13.015 -3.562 -9.447 1.00 88.50 92 ALA A C 1
ATOM 687 O O . ALA A 1 92 ? 12.898 -4.572 -10.144 1.00 88.50 92 ALA A O 1
ATOM 688 N N . ALA A 1 93 ? 13.705 -2.487 -9.839 1.00 87.31 93 ALA A N 1
ATOM 689 C CA . ALA A 1 93 ? 14.370 -2.390 -11.141 1.00 87.31 93 ALA A CA 1
ATOM 690 C C . ALA A 1 93 ? 15.315 -3.572 -11.435 1.00 87.31 93 ALA A C 1
ATOM 692 O O . ALA A 1 93 ? 15.388 -4.033 -12.572 1.00 87.31 93 ALA A O 1
ATOM 693 N N . THR A 1 94 ? 16.003 -4.097 -10.414 1.00 86.38 94 THR A N 1
ATOM 694 C CA . THR A 1 94 ? 16.814 -5.317 -10.521 1.00 86.38 94 THR A CA 1
ATOM 695 C C . THR A 1 94 ? 16.584 -6.246 -9.323 1.00 86.38 94 THR A C 1
ATOM 697 O O . THR A 1 94 ? 16.188 -5.782 -8.247 1.00 86.38 94 THR A O 1
ATOM 700 N N . PRO A 1 95 ? 16.851 -7.561 -9.462 1.00 85.31 95 PRO A N 1
ATOM 701 C CA . PRO A 1 95 ? 16.795 -8.493 -8.338 1.00 85.31 95 PRO A CA 1
ATOM 702 C C . PRO A 1 95 ? 17.739 -8.123 -7.191 1.00 85.31 95 PRO A C 1
ATOM 704 O O . PRO A 1 95 ? 17.405 -8.389 -6.042 1.00 85.31 95 PRO A O 1
ATOM 707 N N . ASP A 1 96 ? 18.895 -7.527 -7.483 1.00 87.88 96 ASP A N 1
ATOM 708 C CA . ASP A 1 96 ? 19.858 -7.137 -6.449 1.00 87.88 96 ASP A CA 1
ATOM 709 C C . ASP A 1 96 ? 19.333 -5.962 -5.633 1.00 87.88 96 ASP A C 1
ATOM 711 O O . ASP A 1 96 ? 19.325 -6.039 -4.407 1.00 87.88 96 ASP A O 1
ATOM 715 N N . ILE A 1 97 ? 18.766 -4.943 -6.296 1.00 85.25 97 ILE A N 1
ATOM 716 C CA . ILE A 1 97 ? 18.070 -3.843 -5.616 1.00 85.25 97 ILE A CA 1
ATOM 717 C C . ILE A 1 97 ? 16.930 -4.399 -4.762 1.00 85.25 97 ILE A C 1
ATOM 719 O O . ILE A 1 97 ? 16.786 -3.997 -3.613 1.00 85.25 97 ILE A O 1
ATOM 723 N N . HIS A 1 98 ? 16.149 -5.352 -5.283 1.00 84.38 98 HIS A N 1
ATOM 724 C CA . HIS A 1 98 ? 15.061 -5.989 -4.532 1.00 84.38 98 HIS A CA 1
ATOM 725 C C . HIS A 1 98 ? 15.552 -6.637 -3.233 1.00 84.38 98 HIS A C 1
ATOM 727 O O . HIS A 1 98 ? 14.946 -6.436 -2.187 1.00 84.38 98 HIS A O 1
ATOM 733 N N . ARG A 1 99 ? 16.677 -7.364 -3.279 1.00 81.94 99 ARG A N 1
ATOM 734 C CA . ARG A 1 99 ? 17.248 -8.060 -2.112 1.00 81.94 99 ARG A CA 1
ATOM 735 C C . ARG A 1 99 ? 17.821 -7.109 -1.068 1.00 81.94 99 ARG A C 1
ATOM 737 O O . ARG A 1 99 ? 17.579 -7.310 0.114 1.00 81.94 99 ARG A O 1
ATOM 744 N N . VAL A 1 100 ? 18.560 -6.082 -1.492 1.00 82.81 100 VAL A N 1
ATOM 745 C CA . VAL A 1 100 ? 19.188 -5.114 -0.570 1.00 82.81 100 VAL A CA 1
ATOM 746 C C . VAL A 1 100 ? 18.216 -4.029 -0.103 1.00 82.81 100 VAL A C 1
ATOM 748 O O . VAL A 1 100 ? 18.592 -3.136 0.646 1.00 82.81 100 VAL A O 1
ATOM 751 N N . SER A 1 101 ? 16.949 -4.087 -0.526 1.00 76.25 101 SER A N 1
ATOM 752 C CA . SER A 1 101 ? 15.912 -3.140 -0.115 1.00 76.25 101 SER A CA 1
ATOM 753 C C . SER A 1 101 ? 15.328 -3.437 1.272 1.00 76.25 101 SER A C 1
ATOM 755 O O . SER A 1 101 ? 14.210 -3.004 1.541 1.00 76.25 101 SER A O 1
ATOM 757 N N . ASN A 1 102 ? 16.074 -4.118 2.153 1.00 71.38 102 ASN A N 1
ATOM 758 C CA . ASN A 1 102 ? 15.716 -4.377 3.556 1.00 71.38 102 ASN A CA 1
ATOM 759 C C . ASN A 1 102 ? 14.280 -4.882 3.742 1.00 71.38 102 ASN A C 1
ATOM 761 O O . ASN A 1 102 ? 13.599 -4.556 4.711 1.00 71.38 102 ASN A O 1
ATOM 765 N N . VAL A 1 103 ? 13.797 -5.676 2.789 1.00 64.50 103 VAL A N 1
ATOM 766 C CA . VAL A 1 103 ? 12.427 -6.207 2.807 1.00 64.50 103 VAL A CA 1
ATOM 767 C C . VAL A 1 103 ? 12.198 -7.127 4.015 1.00 64.50 103 VAL A C 1
ATOM 769 O O . VAL A 1 103 ? 11.059 -7.413 4.357 1.00 64.50 103 VAL A O 1
ATOM 772 N N . PHE A 1 104 ? 13.286 -7.567 4.655 1.00 65.94 104 PHE A N 1
ATOM 773 C CA . PHE A 1 104 ? 13.315 -8.437 5.827 1.00 65.94 104 PHE A CA 1
ATOM 774 C C . PHE A 1 104 ? 13.547 -7.690 7.150 1.00 65.94 104 PHE A C 1
ATOM 776 O O . PHE A 1 104 ? 13.553 -8.331 8.193 1.00 65.94 104 PHE A O 1
ATOM 783 N N . ASP A 1 105 ? 13.723 -6.364 7.123 1.00 64.69 105 ASP A N 1
ATOM 784 C CA . ASP A 1 105 ? 13.924 -5.551 8.334 1.00 64.69 105 ASP A CA 1
ATOM 785 C C . ASP A 1 105 ? 12.584 -5.083 8.943 1.00 64.69 105 ASP A C 1
ATOM 787 O O . ASP A 1 105 ? 12.578 -4.349 9.929 1.00 64.69 105 ASP A O 1
ATOM 791 N N . ALA A 1 106 ? 11.446 -5.438 8.331 1.00 50.88 106 ALA A N 1
ATOM 792 C CA . ALA A 1 106 ? 10.122 -5.120 8.859 1.00 50.88 106 ALA A CA 1
ATOM 793 C C . ALA A 1 106 ? 9.840 -6.002 10.089 1.00 50.88 106 ALA A C 1
ATOM 795 O O . ALA A 1 106 ? 9.798 -7.226 9.969 1.00 50.88 106 ALA A O 1
ATOM 796 N N . TYR A 1 107 ? 9.734 -5.340 11.244 1.00 44.00 107 TYR A N 1
ATOM 797 C CA . TYR A 1 107 ? 9.578 -5.907 12.588 1.00 44.00 107 TYR A CA 1
ATOM 798 C C . TYR A 1 107 ? 8.318 -6.756 12.775 1.00 44.00 107 TYR A C 1
ATOM 800 O O . TYR A 1 107 ? 7.263 -6.388 12.209 1.00 44.00 107 TYR A O 1
#

Organism: Trifolium subterraneum (NCBI:txid3900)